Protein AF-A0A804IRK7-F1 (afdb_monomer_lite)

Foldseek 3Di:
DCVVFQQPQLVVQLLLVQDAPDPVSSVVSSVCCVPPVQDPVSVVRRVVVDDDPPDDDDPDPCPPPPPPVCPVVPDPDPRRD

InterPro domains:
  IPR036778 Oxo-4-hydroxy-4-carboxy-5-ureidoimidazoline decarboxylase superfamily [G3DSA:1.10.3330.10] (1-70)

Secondary structure (DSSP, 8-state):
-TTT-S-HHHHHHHHHH---SSHHHHHHHHHHIIIII--HHHHHHHHHTSPPTTPPPPPPGGG-----GGGGSSPPSPPP-

Radius of gyration: 16.07 Å; chains: 1; bounding box: 32×32×36 Å

pLDDT: mean 82.33, std 18.98, range [43.16, 98.31]

Sequence (81 aa):
MLHCCGSKRFAREMAFACRFADVHHALRVARDIWFNKVDVAGWLEAVSAHLAIGATSPPSPSGARKSNPLRWLLPPIPSCR

Organism: Musa acuminata subsp. malaccensis (NCBI:txid214687)

Structure (mmCIF, N/CA/C/O backbone):
data_AF-A0A804IRK7-F1
#
_entry.id   AF-A0A804IRK7-F1
#
loop_
_atom_site.group_PDB
_atom_site.id
_atom_site.type_symbol
_atom_site.label_atom_id
_atom_site.label_alt_id
_atom_site.label_comp_id
_atom_site.label_asym_id
_atom_site.label_entity_id
_atom_site.label_seq_id
_atom_site.pdbx_PDB_ins_code
_atom_site.Cartn_x
_atom_site.Cartn_y
_atom_site.Cartn_z
_atom_site.occupancy
_atom_site.B_iso_or_equiv
_atom_site.auth_seq_id
_atom_site.auth_comp_id
_atom_site.auth_asym_id
_atom_site.auth_atom_id
_atom_site.pdbx_PDB_model_num
ATOM 1 N N . MET A 1 1 ? 7.369 -9.938 2.996 1.00 82.31 1 MET A N 1
ATOM 2 C CA . MET A 1 1 ? 6.492 -8.785 2.696 1.00 82.31 1 MET A CA 1
ATOM 3 C C . MET A 1 1 ? 5.629 -8.356 3.877 1.00 82.31 1 MET A C 1
ATOM 5 O O . MET A 1 1 ? 5.695 -7.183 4.202 1.00 82.31 1 MET A O 1
ATOM 9 N N . LEU A 1 2 ? 4.900 -9.250 4.567 1.00 90.38 2 LEU A N 1
ATOM 10 C CA . LEU A 1 2 ? 4.020 -8.852 5.689 1.00 90.38 2 LEU A CA 1
ATOM 11 C C . LEU A 1 2 ? 4.733 -8.187 6.884 1.00 90.38 2 LEU A C 1
ATOM 13 O O . LEU A 1 2 ? 4.141 -7.373 7.575 1.00 90.38 2 LEU A O 1
ATOM 17 N N . HIS A 1 3 ? 6.023 -8.470 7.095 1.00 88.25 3 HIS A N 1
ATOM 18 C CA . HIS A 1 3 ? 6.834 -7.745 8.085 1.00 88.25 3 HIS A CA 1
ATOM 19 C C . HIS A 1 3 ? 7.136 -6.287 7.699 1.00 88.25 3 HIS A C 1
ATOM 21 O O . HIS A 1 3 ? 7.501 -5.500 8.562 1.00 88.25 3 HIS A O 1
ATOM 27 N N . CYS A 1 4 ? 7.030 -5.935 6.415 1.00 89.88 4 CYS A N 1
ATOM 28 C CA . CYS A 1 4 ? 7.306 -4.588 5.909 1.00 89.88 4 CYS A CA 1
ATOM 29 C C . CYS A 1 4 ? 6.024 -3.761 5.736 1.00 89.88 4 CYS A C 1
ATOM 31 O O . CYS A 1 4 ? 6.079 -2.540 5.794 1.00 89.88 4 CYS A O 1
ATOM 33 N N . CYS A 1 5 ? 4.889 -4.416 5.480 1.00 93.56 5 CYS A N 1
ATOM 34 C CA . CYS A 1 5 ? 3.591 -3.786 5.262 1.00 93.56 5 CYS A CA 1
ATOM 35 C C . CYS A 1 5 ? 2.478 -4.754 5.680 1.00 93.56 5 CYS A C 1
ATOM 37 O O . CYS A 1 5 ? 2.483 -5.907 5.246 1.00 93.56 5 CYS A O 1
ATOM 39 N N . GLY A 1 6 ? 1.508 -4.278 6.464 1.00 95.81 6 GLY A N 1
ATOM 40 C CA . GLY A 1 6 ? 0.381 -5.092 6.933 1.00 95.81 6 GLY A CA 1
ATOM 41 C C . GLY A 1 6 ? -0.613 -5.526 5.848 1.00 95.81 6 GLY A C 1
ATOM 42 O O . GLY A 1 6 ? -1.411 -6.424 6.093 1.00 95.81 6 GLY A O 1
ATOM 43 N N . SER A 1 7 ? -0.563 -4.940 4.645 1.00 97.81 7 SER A N 1
ATOM 44 C CA . SER A 1 7 ? -1.499 -5.267 3.561 1.00 97.81 7 SER A CA 1
ATOM 45 C C . SER A 1 7 ? -1.216 -6.643 2.952 1.00 97.81 7 SER A C 1
ATOM 47 O O . SER A 1 7 ? -0.201 -6.857 2.274 1.00 97.81 7 SER A O 1
ATOM 49 N N . LYS A 1 8 ? -2.159 -7.578 3.106 1.00 96.75 8 LYS A N 1
ATOM 50 C CA . LYS A 1 8 ? -2.094 -8.908 2.481 1.00 96.75 8 LYS A CA 1
ATOM 51 C C . LYS A 1 8 ? -2.209 -8.825 0.967 1.00 96.75 8 LYS A C 1
ATOM 53 O O . LYS A 1 8 ? -1.568 -9.610 0.268 1.00 96.75 8 LYS A O 1
ATOM 58 N N . ARG A 1 9 ? -3.003 -7.880 0.455 1.00 96.56 9 ARG A N 1
ATOM 59 C CA . ARG A 1 9 ? -3.156 -7.643 -0.987 1.00 96.56 9 ARG A CA 1
ATOM 60 C C . ARG A 1 9 ? -1.837 -7.182 -1.601 1.00 96.56 9 ARG A C 1
ATOM 62 O O . ARG A 1 9 ? -1.363 -7.813 -2.540 1.00 96.56 9 ARG A O 1
ATOM 69 N N . PHE A 1 10 ? -1.184 -6.186 -1.002 1.00 96.94 10 PHE A N 1
ATOM 70 C CA . PHE A 1 10 ? 0.147 -5.746 -1.425 1.00 96.94 1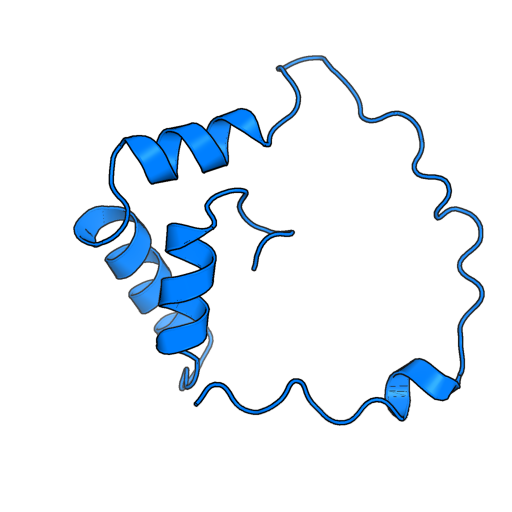0 PHE A CA 1
ATOM 71 C C . PHE A 1 10 ? 1.177 -6.883 -1.384 1.00 96.94 10 PHE A C 1
ATOM 73 O O . PHE A 1 10 ? 1.909 -7.103 -2.349 1.00 96.94 10 PHE A O 1
ATOM 80 N N . ALA A 1 11 ? 1.220 -7.639 -0.281 1.00 96.38 11 ALA A N 1
ATOM 81 C CA . ALA A 1 11 ? 2.153 -8.750 -0.124 1.00 96.38 11 ALA A CA 1
ATOM 82 C C . ALA A 1 11 ? 1.951 -9.840 -1.188 1.00 96.38 11 ALA A C 1
ATOM 84 O O . ALA A 1 11 ? 2.937 -10.369 -1.698 1.00 96.38 11 ALA A O 1
ATOM 85 N N . ARG A 1 12 ? 0.695 -10.148 -1.535 1.00 96.81 12 ARG A N 1
ATOM 86 C CA . ARG A 1 12 ? 0.339 -11.113 -2.580 1.00 96.81 12 ARG A CA 1
ATOM 87 C C . ARG A 1 12 ? 0.759 -10.633 -3.964 1.00 96.81 12 ARG A C 1
ATOM 89 O O . ARG A 1 12 ? 1.406 -11.390 -4.670 1.00 96.81 12 ARG A O 1
ATOM 96 N N . GLU A 1 13 ? 0.443 -9.395 -4.331 1.00 96.88 13 GLU A N 1
ATOM 97 C CA . GLU A 1 13 ? 0.818 -8.823 -5.633 1.00 96.88 13 GLU A CA 1
ATOM 98 C C . GLU A 1 13 ? 2.343 -8.750 -5.803 1.00 96.88 13 GLU A C 1
ATOM 100 O O . GLU A 1 13 ? 2.877 -9.107 -6.850 1.00 96.88 13 GLU A O 1
ATOM 105 N N . MET A 1 14 ? 3.071 -8.362 -4.751 1.00 95.81 14 MET A N 1
ATOM 106 C CA . MET A 1 14 ? 4.538 -8.358 -4.761 1.00 95.81 14 MET A CA 1
ATOM 107 C C . MET A 1 14 ? 5.120 -9.771 -4.876 1.00 95.81 14 MET A C 1
ATOM 109 O O . MET A 1 14 ? 6.110 -9.971 -5.580 1.00 95.81 14 MET A O 1
ATOM 113 N N . ALA A 1 15 ? 4.510 -10.754 -4.206 1.00 94.81 15 ALA A N 1
ATOM 114 C CA . ALA A 1 15 ? 4.891 -12.158 -4.336 1.00 94.81 15 ALA A CA 1
ATOM 115 C C . ALA A 1 15 ? 4.544 -12.724 -5.717 1.00 94.81 15 ALA A C 1
ATOM 117 O O . ALA A 1 15 ? 5.294 -13.536 -6.231 1.00 94.81 15 ALA A O 1
ATOM 118 N N . PHE A 1 16 ? 3.462 -12.278 -6.350 1.00 94.44 16 PHE A N 1
ATOM 119 C CA . PHE A 1 16 ? 3.147 -12.651 -7.727 1.00 94.44 16 PHE A CA 1
ATOM 120 C C . PHE A 1 16 ? 4.172 -12.057 -8.708 1.00 94.44 16 PHE A C 1
ATOM 122 O O . PHE A 1 16 ? 4.636 -12.737 -9.617 1.00 94.44 16 PHE A O 1
ATOM 129 N N . ALA A 1 17 ? 4.607 -10.813 -8.482 1.00 92.75 17 ALA A N 1
ATOM 130 C CA . ALA A 1 17 ? 5.589 -10.148 -9.335 1.00 92.75 17 ALA A CA 1
ATOM 131 C C . ALA A 1 17 ? 7.014 -10.726 -9.228 1.00 92.75 17 ALA A C 1
ATOM 133 O O . ALA A 1 17 ? 7.688 -10.770 -10.249 1.00 92.75 17 ALA A O 1
ATOM 134 N N . CYS A 1 18 ? 7.441 -11.137 -8.022 1.00 80.19 18 CYS A N 1
ATOM 135 C CA . CYS A 1 18 ? 8.641 -11.887 -7.578 1.00 80.19 18 CYS A CA 1
ATOM 136 C C . CYS A 1 18 ? 9.999 -11.811 -8.304 1.00 80.19 18 CYS A C 1
ATOM 138 O O . CYS A 1 18 ? 11.040 -11.841 -7.646 1.00 80.19 18 CYS A O 1
ATOM 140 N N . ARG A 1 19 ? 10.034 -11.781 -9.633 1.00 89.25 19 ARG A N 1
ATOM 141 C CA . ARG A 1 19 ? 11.224 -11.768 -10.483 1.00 89.25 19 ARG A CA 1
ATOM 142 C C . ARG A 1 19 ? 11.646 -10.333 -10.773 1.00 89.25 19 ARG A C 1
ATOM 144 O O . ARG A 1 19 ? 11.492 -9.825 -11.883 1.00 89.25 19 ARG A O 1
ATOM 151 N N . PHE A 1 20 ? 12.201 -9.679 -9.759 1.00 94.50 20 PHE A N 1
ATOM 152 C CA . PHE A 1 20 ? 12.788 -8.352 -9.921 1.00 94.50 20 PHE A CA 1
ATOM 153 C C . PHE A 1 20 ? 14.206 -8.462 -10.485 1.00 94.50 20 PHE A C 1
ATOM 155 O O . PHE A 1 20 ? 14.985 -9.317 -10.074 1.00 94.50 20 PHE A O 1
ATOM 162 N N . ALA A 1 21 ? 14.529 -7.585 -11.431 1.00 94.00 21 ALA A N 1
ATOM 163 C CA . ALA A 1 21 ? 15.844 -7.547 -12.077 1.00 94.00 21 ALA A CA 1
ATOM 164 C C . ALA A 1 21 ? 16.900 -6.903 -11.165 1.00 94.00 21 ALA A C 1
ATOM 166 O O . ALA A 1 21 ? 18.056 -7.311 -11.150 1.00 94.00 21 ALA A O 1
ATOM 167 N N . ASP A 1 22 ? 16.472 -5.909 -10.389 1.00 95.94 22 ASP A N 1
ATOM 168 C CA . ASP A 1 22 ? 17.283 -5.144 -9.454 1.00 95.94 22 ASP A CA 1
ATOM 169 C C . ASP A 1 22 ? 16.369 -4.448 -8.423 1.00 95.94 22 ASP A C 1
ATOM 171 O O . ASP A 1 22 ? 15.134 -4.533 -8.486 1.00 95.94 22 ASP A O 1
ATOM 175 N N . VAL A 1 23 ? 16.975 -3.741 -7.465 1.00 96.31 23 VAL A N 1
ATOM 176 C CA . VAL A 1 23 ? 16.252 -2.998 -6.419 1.00 96.31 23 VAL A CA 1
ATOM 177 C C . VAL A 1 23 ? 15.372 -1.888 -7.000 1.00 96.31 23 VAL A C 1
ATOM 179 O O . VAL A 1 23 ? 14.246 -1.703 -6.542 1.00 96.31 23 VAL A O 1
ATOM 182 N N . HIS A 1 24 ? 15.824 -1.164 -8.025 1.00 97.62 24 HIS A N 1
ATOM 183 C CA . HIS A 1 24 ? 15.022 -0.109 -8.644 1.00 97.62 24 HIS A CA 1
ATOM 184 C C . HIS A 1 24 ? 13.793 -0.684 -9.349 1.00 97.62 24 HIS A C 1
ATOM 186 O O . HIS A 1 24 ? 12.718 -0.088 -9.287 1.00 97.62 24 HIS A O 1
ATOM 192 N N . HIS A 1 25 ? 13.920 -1.849 -9.985 1.00 96.31 25 HIS A N 1
ATOM 193 C CA . HIS A 1 25 ? 12.797 -2.572 -10.560 1.00 96.31 25 HIS A CA 1
ATOM 194 C C . HIS A 1 25 ? 11.800 -2.979 -9.467 1.00 96.31 25 HIS A C 1
ATOM 196 O O . HIS A 1 25 ? 10.615 -2.671 -9.597 1.00 96.31 25 HIS A O 1
ATOM 202 N N . ALA A 1 26 ? 12.266 -3.561 -8.359 1.00 95.94 26 ALA A N 1
ATOM 203 C CA . ALA A 1 26 ? 11.402 -3.914 -7.232 1.00 95.94 26 ALA A CA 1
ATOM 204 C C . ALA A 1 26 ? 10.652 -2.697 -6.658 1.00 95.94 26 ALA A C 1
ATOM 206 O O . ALA A 1 26 ? 9.452 -2.779 -6.408 1.00 95.94 26 ALA A O 1
ATOM 207 N N . LEU A 1 27 ? 11.323 -1.550 -6.509 1.00 97.00 27 LEU A N 1
ATOM 208 C CA . LEU A 1 27 ? 10.708 -0.311 -6.019 1.00 97.00 27 LEU A CA 1
ATOM 209 C C . LEU A 1 27 ? 9.677 0.264 -6.998 1.00 97.00 27 LEU A C 1
ATOM 211 O O . LEU A 1 27 ? 8.612 0.710 -6.570 1.00 97.00 27 LEU A O 1
ATOM 215 N N . ARG A 1 28 ? 9.955 0.235 -8.309 1.00 98.00 28 ARG A N 1
ATOM 216 C CA . ARG A 1 28 ? 8.987 0.663 -9.333 1.00 98.00 28 ARG A CA 1
ATOM 217 C C . ARG A 1 28 ? 7.727 -0.198 -9.300 1.00 98.00 28 ARG A C 1
ATOM 219 O O . ARG A 1 28 ? 6.634 0.360 -9.333 1.00 98.00 28 ARG A O 1
ATOM 226 N N . VAL A 1 29 ? 7.882 -1.518 -9.193 1.00 97.69 29 VAL A N 1
ATOM 227 C CA . VAL A 1 29 ? 6.753 -2.457 -9.106 1.00 97.69 29 VAL A CA 1
ATOM 228 C C . VAL A 1 29 ? 5.989 -2.282 -7.796 1.00 97.69 29 VAL A C 1
ATOM 230 O O . VAL A 1 29 ? 4.766 -2.209 -7.816 1.00 97.69 29 VAL A O 1
ATOM 233 N N . ALA A 1 30 ? 6.683 -2.128 -6.668 1.00 97.06 30 ALA A N 1
ATOM 234 C CA . ALA A 1 30 ? 6.047 -1.850 -5.384 1.00 97.06 30 ALA A CA 1
ATOM 235 C C . ALA A 1 30 ? 5.199 -0.572 -5.437 1.00 97.06 30 ALA A C 1
ATOM 237 O O . ALA A 1 30 ? 4.059 -0.571 -4.982 1.00 97.06 30 ALA A O 1
ATOM 238 N N . ARG A 1 31 ? 5.725 0.501 -6.040 1.00 98.06 31 ARG A N 1
ATOM 239 C CA . ARG A 1 31 ? 4.987 1.752 -6.234 1.00 98.06 31 ARG A CA 1
ATOM 240 C C . ARG A 1 31 ? 3.742 1.543 -7.098 1.00 98.06 31 ARG A C 1
ATOM 242 O O . ARG A 1 31 ? 2.668 1.980 -6.706 1.00 98.06 31 ARG A O 1
ATOM 249 N N . ASP A 1 32 ? 3.881 0.876 -8.242 1.00 98.31 32 ASP A N 1
ATOM 250 C CA . ASP A 1 32 ? 2.750 0.578 -9.130 1.00 98.31 32 ASP A CA 1
ATOM 251 C C . ASP A 1 32 ? 1.654 -0.214 -8.406 1.00 98.31 32 ASP A C 1
ATOM 253 O O . ASP A 1 32 ? 0.496 0.194 -8.384 1.00 98.31 32 ASP A O 1
ATOM 257 N N . ILE A 1 33 ? 2.030 -1.294 -7.719 1.00 97.88 33 ILE A N 1
ATOM 258 C CA . ILE A 1 33 ? 1.094 -2.108 -6.943 1.00 97.88 33 ILE A CA 1
ATOM 259 C C . ILE A 1 33 ? 0.402 -1.259 -5.873 1.00 97.88 33 ILE A C 1
ATOM 261 O O . ILE A 1 33 ? -0.820 -1.312 -5.757 1.00 97.88 33 ILE A O 1
ATOM 265 N N . TRP A 1 34 ? 1.159 -0.480 -5.096 1.00 97.75 34 TRP A N 1
ATOM 266 C CA . TRP A 1 34 ? 0.621 0.295 -3.977 1.00 97.75 34 TRP A CA 1
ATOM 267 C C . TRP A 1 34 ? -0.444 1.304 -4.408 1.00 97.75 34 TRP A C 1
ATOM 269 O O . TRP A 1 34 ? -1.469 1.422 -3.739 1.00 97.75 34 TRP A O 1
ATOM 279 N N . PHE A 1 35 ? -0.209 2.007 -5.518 1.00 97.94 35 PHE A N 1
ATOM 280 C CA . PHE A 1 35 ? -1.103 3.067 -5.982 1.00 97.94 35 PHE A CA 1
ATOM 281 C C . PHE A 1 35 ? -2.212 2.575 -6.916 1.00 97.94 35 PHE A C 1
ATOM 283 O O . PHE A 1 35 ? -3.290 3.161 -6.907 1.00 97.94 35 PHE A O 1
ATOM 290 N N . ASN A 1 36 ? -1.977 1.512 -7.694 1.00 98.12 36 ASN A N 1
ATOM 291 C CA . ASN A 1 36 ? -2.903 1.090 -8.751 1.00 98.12 36 ASN A CA 1
ATOM 292 C C . ASN A 1 36 ? -3.611 -0.241 -8.467 1.00 98.12 36 ASN A C 1
ATOM 294 O O . ASN A 1 36 ? -4.652 -0.515 -9.061 1.00 98.12 36 ASN A O 1
ATOM 298 N N . LYS A 1 37 ? -3.059 -1.094 -7.594 1.00 97.38 37 LYS A N 1
ATOM 299 C CA . LYS A 1 37 ? -3.584 -2.450 -7.358 1.00 97.38 37 LYS A CA 1
ATOM 300 C C . LYS A 1 37 ? -4.036 -2.714 -5.933 1.00 97.38 37 LYS A C 1
ATOM 302 O O . LYS A 1 37 ? -4.760 -3.687 -5.732 1.00 97.38 37 LYS A O 1
ATOM 307 N N . VAL A 1 38 ? -3.621 -1.911 -4.958 1.00 97.25 38 VAL A N 1
ATOM 308 C CA . VAL A 1 38 ? -4.127 -1.975 -3.583 1.00 97.25 38 VAL A CA 1
ATOM 309 C C . VAL A 1 38 ? -5.296 -1.006 -3.460 1.00 97.25 38 VAL A C 1
ATOM 311 O O . VAL A 1 38 ? -5.185 0.161 -3.813 1.00 97.25 38 VAL A O 1
ATOM 314 N N . ASP A 1 39 ? -6.430 -1.509 -2.991 1.00 96.75 39 ASP A N 1
ATOM 315 C CA . ASP A 1 39 ? -7.632 -0.718 -2.751 1.00 96.75 39 ASP A CA 1
ATOM 316 C C . ASP A 1 39 ? -7.639 -0.109 -1.342 1.00 96.75 39 ASP A C 1
ATOM 318 O O . ASP A 1 39 ? -6.782 -0.397 -0.502 1.00 96.75 39 ASP A O 1
ATOM 322 N N . VAL A 1 40 ? -8.655 0.711 -1.060 1.00 97.81 40 VAL A N 1
ATOM 323 C CA . VAL A 1 40 ? -8.835 1.365 0.246 1.00 97.81 40 VAL A CA 1
ATOM 324 C C . VAL A 1 40 ? -8.827 0.349 1.393 1.00 97.81 40 VAL A C 1
ATOM 326 O O . VAL A 1 40 ? -8.210 0.600 2.424 1.00 97.81 40 VAL A O 1
ATOM 329 N N . ALA A 1 41 ? -9.447 -0.821 1.212 1.00 97.75 41 ALA A N 1
ATOM 330 C CA . ALA A 1 41 ? -9.430 -1.884 2.214 1.00 97.75 41 ALA A CA 1
ATOM 331 C C . ALA A 1 41 ? -8.003 -2.390 2.489 1.00 97.75 41 ALA A C 1
ATOM 333 O O . ALA A 1 41 ? -7.602 -2.516 3.646 1.00 97.75 41 ALA A O 1
ATOM 334 N N . GLY A 1 42 ? -7.208 -2.623 1.441 1.00 97.12 42 GLY A N 1
ATOM 335 C CA . GLY A 1 42 ? -5.806 -3.002 1.575 1.00 97.12 42 GLY A CA 1
ATOM 336 C C . GLY A 1 42 ? -4.935 -1.919 2.220 1.00 97.12 42 GLY A C 1
ATOM 337 O O . GLY A 1 42 ? -4.001 -2.265 2.946 1.00 97.12 42 GLY A O 1
ATOM 338 N N . TRP A 1 43 ? -5.233 -0.635 2.007 1.00 97.19 43 TRP A N 1
ATOM 339 C CA . TRP A 1 43 ? -4.563 0.467 2.707 1.00 97.19 43 TRP A CA 1
ATOM 340 C C . TRP A 1 43 ? -4.939 0.519 4.190 1.00 97.19 43 TRP A C 1
ATOM 342 O O . TRP A 1 43 ? -4.054 0.644 5.034 1.00 97.19 43 TRP A O 1
ATOM 352 N N . LEU A 1 44 ? -6.222 0.366 4.527 1.00 97.88 44 LEU A N 1
ATOM 353 C CA . LEU A 1 44 ? -6.678 0.327 5.919 1.00 97.88 44 LEU A CA 1
ATOM 354 C C . LEU A 1 44 ? -6.084 -0.867 6.673 1.00 97.88 44 LEU A C 1
ATOM 356 O O . LEU A 1 44 ? -5.659 -0.704 7.814 1.00 97.88 44 LEU A O 1
ATOM 360 N N . GLU A 1 45 ? -5.965 -2.033 6.028 1.00 97.00 45 GLU A N 1
ATOM 361 C CA . GLU A 1 45 ? -5.272 -3.191 6.606 1.00 97.00 45 GLU A CA 1
ATOM 362 C C . GLU A 1 45 ? -3.809 -2.851 6.931 1.00 97.00 45 GLU A C 1
ATOM 364 O O . GLU A 1 45 ? -3.354 -3.109 8.047 1.00 97.00 45 GLU A O 1
ATOM 369 N N . ALA A 1 46 ? -3.087 -2.203 6.006 1.00 96.19 46 ALA A N 1
ATOM 370 C CA . ALA A 1 46 ? -1.709 -1.775 6.248 1.00 96.19 46 ALA A CA 1
ATOM 371 C C . ALA A 1 46 ? -1.595 -0.826 7.443 1.00 96.19 46 ALA A C 1
ATOM 373 O O . ALA A 1 46 ? -0.758 -1.057 8.310 1.00 96.19 46 ALA A O 1
ATOM 374 N N . VAL A 1 47 ? -2.439 0.209 7.504 1.00 94.56 47 VAL A N 1
ATOM 375 C CA . VAL A 1 47 ? -2.407 1.212 8.580 1.00 94.56 47 VAL A CA 1
ATOM 376 C C . VAL A 1 47 ? -2.795 0.589 9.924 1.00 94.56 47 VAL A C 1
ATOM 378 O O . VAL A 1 47 ? -2.152 0.872 10.930 1.00 94.56 47 VAL A O 1
ATOM 381 N N . SER A 1 48 ? -3.779 -0.315 9.943 1.00 94.19 48 SER A N 1
ATOM 382 C CA . SER A 1 48 ? -4.241 -0.995 11.163 1.00 94.19 48 SER A CA 1
ATOM 383 C C . SER A 1 48 ? -3.209 -1.942 11.785 1.00 94.19 48 SER A C 1
ATOM 385 O O . SER A 1 48 ? -3.300 -2.258 12.967 1.00 94.19 48 SER A O 1
ATOM 387 N N . ALA A 1 49 ? -2.219 -2.390 11.007 1.00 93.12 49 ALA A N 1
ATOM 388 C CA . ALA A 1 49 ? -1.145 -3.249 11.496 1.00 93.12 49 ALA A CA 1
ATOM 389 C C . ALA A 1 49 ? -0.079 -2.491 12.309 1.00 93.12 49 ALA A C 1
ATOM 391 O O . ALA A 1 49 ? 0.793 -3.122 12.911 1.00 93.12 49 ALA A O 1
ATOM 392 N N . HIS A 1 50 ? -0.117 -1.157 12.315 1.00 89.25 50 HIS A N 1
ATOM 393 C CA . HIS A 1 50 ? 0.797 -0.339 13.100 1.00 89.25 50 HIS A CA 1
ATOM 394 C C . HIS A 1 50 ? 0.266 -0.106 14.513 1.00 89.25 50 HIS A C 1
ATOM 396 O O . HIS A 1 50 ? -0.935 0.001 14.753 1.00 89.25 50 HIS A O 1
ATOM 402 N N . LEU A 1 51 ? 1.197 0.026 15.458 1.00 90.00 51 LEU A N 1
ATOM 403 C CA . LEU A 1 51 ? 0.869 0.573 16.765 1.00 90.00 51 LEU A CA 1
ATOM 404 C C . LEU A 1 51 ? 0.471 2.042 16.625 1.00 90.00 51 LEU A C 1
ATOM 406 O O . LEU A 1 51 ? 0.980 2.761 15.762 1.00 90.00 51 LEU A O 1
ATOM 410 N N . ALA A 1 52 ? -0.419 2.486 17.508 1.00 90.44 52 ALA A N 1
ATOM 411 C CA . ALA A 1 52 ? -0.762 3.894 17.609 1.00 90.44 52 ALA A CA 1
ATOM 412 C C . ALA A 1 52 ? 0.484 4.742 17.910 1.00 90.44 52 ALA A C 1
ATOM 414 O O . ALA A 1 52 ? 1.442 4.288 18.541 1.00 90.44 52 ALA A O 1
ATOM 415 N N . ILE A 1 53 ? 0.460 6.002 17.481 1.00 88.62 53 ILE A N 1
ATOM 416 C CA . ILE A 1 53 ? 1.542 6.947 17.764 1.00 88.62 53 ILE A CA 1
ATOM 417 C C . ILE A 1 53 ? 1.693 7.091 19.284 1.00 88.62 53 ILE A C 1
ATOM 419 O O . ILE A 1 53 ? 0.716 7.317 19.994 1.00 88.62 53 ILE A O 1
ATOM 423 N N . GLY A 1 54 ? 2.924 6.942 19.777 1.00 91.69 54 GLY A N 1
ATOM 424 C CA . GLY A 1 54 ? 3.238 6.972 21.209 1.00 91.69 54 GLY A CA 1
ATOM 425 C C . GLY A 1 54 ? 3.128 5.617 21.914 1.00 91.69 54 GLY A C 1
ATOM 426 O O . GLY A 1 54 ? 3.615 5.487 23.034 1.00 91.69 54 GLY A O 1
ATOM 427 N N . ALA A 1 55 ? 2.571 4.590 21.266 1.00 87.56 55 ALA A N 1
ATOM 428 C CA . ALA A 1 55 ? 2.648 3.226 21.766 1.00 87.56 55 ALA A CA 1
ATOM 429 C C . ALA A 1 55 ? 3.987 2.594 21.362 1.00 87.56 55 ALA A C 1
ATOM 431 O O . ALA A 1 55 ? 4.408 2.653 20.205 1.00 87.56 55 ALA A O 1
ATOM 432 N N . THR A 1 56 ? 4.658 1.965 22.321 1.00 86.00 56 THR A N 1
ATOM 433 C CA . THR A 1 56 ? 5.839 1.143 22.065 1.00 86.00 56 THR A CA 1
ATOM 434 C C . THR A 1 56 ? 5.443 -0.323 22.081 1.00 86.00 56 THR A C 1
ATOM 436 O O . THR A 1 56 ? 4.590 -0.753 22.859 1.00 86.00 56 THR A O 1
ATOM 439 N N . SER A 1 57 ? 6.057 -1.114 21.202 1.00 75.44 57 SER A N 1
ATOM 440 C CA . SER A 1 57 ? 5.905 -2.561 21.278 1.00 75.44 57 SER A CA 1
ATOM 441 C C . SER A 1 57 ? 6.442 -3.031 22.632 1.00 75.44 57 SER A C 1
ATOM 443 O O . SER A 1 57 ? 7.542 -2.609 23.008 1.00 75.44 57 SER A O 1
ATOM 445 N N . PRO A 1 58 ? 5.744 -3.929 23.351 1.00 70.06 58 PRO A N 1
ATOM 446 C CA . PRO A 1 58 ? 6.373 -4.628 24.459 1.00 70.06 58 PRO A CA 1
ATOM 447 C C . PRO A 1 58 ? 7.654 -5.307 23.951 1.00 70.06 58 PRO A C 1
ATOM 449 O O . PRO A 1 58 ? 7.716 -5.688 22.771 1.00 70.06 58 PRO A O 1
ATOM 452 N N . PRO A 1 59 ? 8.692 -5.439 24.799 1.00 56.62 59 PRO A N 1
ATOM 453 C CA . PRO A 1 59 ? 9.929 -6.092 24.403 1.00 56.62 59 PRO A CA 1
ATOM 454 C C . PRO A 1 59 ? 9.583 -7.450 23.800 1.00 56.62 59 PRO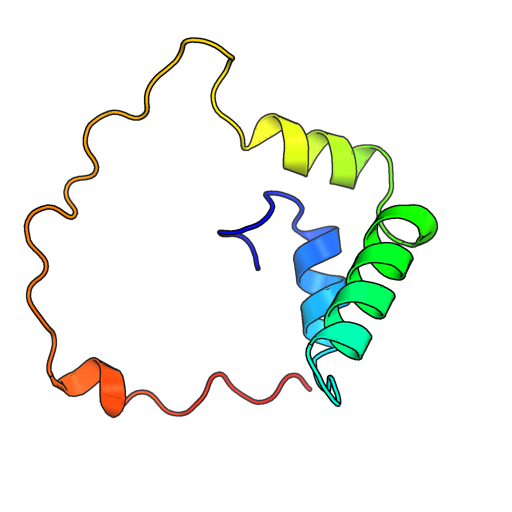 A C 1
ATOM 456 O O . PRO A 1 59 ? 8.953 -8.295 24.436 1.00 56.62 59 PRO A O 1
ATOM 459 N N . SER A 1 60 ? 9.941 -7.637 22.530 1.00 54.84 60 SER A N 1
ATOM 460 C CA . SER A 1 60 ? 9.742 -8.927 21.887 1.00 54.84 60 SER A CA 1
ATOM 461 C C . SER A 1 60 ? 10.549 -9.974 22.667 1.00 54.84 60 SER A C 1
ATOM 463 O O . SER A 1 60 ? 11.711 -9.713 22.988 1.00 54.84 60 SER A O 1
ATOM 465 N N . PRO A 1 61 ? 10.018 -11.183 22.925 1.00 51.94 61 PRO A N 1
ATOM 466 C CA . PRO A 1 61 ? 10.772 -12.261 23.578 1.00 51.94 61 PRO A CA 1
ATOM 467 C C . PRO A 1 61 ? 11.982 -12.758 22.751 1.00 51.94 61 PRO A C 1
ATOM 469 O O . PRO A 1 61 ? 12.673 -13.697 23.135 1.00 51.94 61 PRO A O 1
ATOM 472 N N . SER A 1 62 ? 12.297 -12.111 21.625 1.00 50.22 62 SER A N 1
ATOM 473 C CA . SER A 1 62 ? 13.424 -12.385 20.732 1.00 5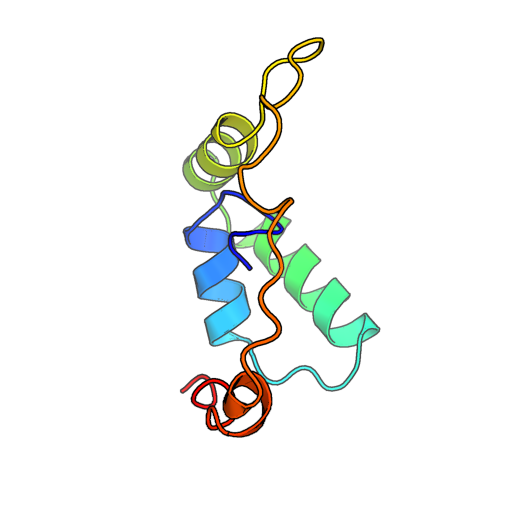0.22 62 SER A CA 1
ATOM 474 C C . SER A 1 62 ? 14.803 -11.974 21.276 1.00 50.22 62 SER A C 1
ATOM 476 O O . SER A 1 62 ? 15.795 -12.092 20.554 1.00 50.22 62 SER A O 1
ATOM 478 N N . GLY A 1 63 ? 14.910 -11.592 22.554 1.00 43.16 63 GLY A N 1
ATOM 479 C CA . GLY A 1 63 ? 16.193 -11.475 23.260 1.00 43.16 63 GLY A CA 1
ATOM 480 C C . GLY A 1 63 ? 16.976 -12.795 23.355 1.00 43.16 63 GLY A C 1
ATOM 481 O O . GLY A 1 63 ? 18.194 -12.775 23.492 1.00 43.16 63 GLY A O 1
ATOM 482 N N . ALA A 1 64 ? 16.323 -13.950 23.187 1.00 46.66 64 ALA A N 1
ATOM 483 C CA . ALA A 1 64 ? 16.995 -15.241 23.047 1.00 46.66 64 ALA A CA 1
ATOM 484 C C . ALA A 1 64 ? 17.087 -15.651 21.569 1.00 46.66 64 ALA A C 1
ATOM 486 O O . ALA A 1 64 ? 16.397 -16.559 21.101 1.00 46.66 64 ALA A O 1
ATOM 487 N N . ARG A 1 65 ? 17.970 -14.994 20.810 1.00 47.38 65 ARG A N 1
ATOM 488 C CA . ARG A 1 65 ? 18.387 -15.476 19.488 1.00 47.38 65 ARG A CA 1
ATOM 489 C C . ARG A 1 65 ? 19.238 -16.737 19.682 1.00 47.38 65 ARG A C 1
ATOM 491 O O . ARG A 1 65 ? 20.460 -16.673 19.628 1.00 47.38 65 ARG A O 1
ATOM 498 N N . LYS A 1 66 ? 18.611 -17.897 19.902 1.00 44.59 66 LYS A N 1
ATOM 499 C CA . LYS A 1 66 ? 19.288 -19.172 19.637 1.00 44.59 66 LYS A CA 1
ATOM 500 C C . LYS A 1 66 ? 19.521 -19.206 18.131 1.00 44.59 66 LYS A C 1
ATOM 502 O O . LYS A 1 66 ? 18.576 -19.352 17.357 1.00 44.59 66 LYS A O 1
ATOM 507 N N . SER A 1 67 ? 20.757 -18.965 17.705 1.00 58.34 67 SER A N 1
ATOM 508 C CA . SER A 1 67 ? 21.178 -19.206 16.332 1.00 58.34 67 SER A CA 1
ATOM 509 C C . SER A 1 67 ? 20.902 -20.675 16.027 1.00 58.34 67 SER A C 1
ATOM 511 O O . SER A 1 67 ? 21.619 -21.554 16.486 1.00 58.34 67 SER A O 1
ATOM 513 N N . ASN A 1 68 ? 19.819 -20.955 15.300 1.00 57.91 68 ASN A N 1
ATOM 514 C CA . ASN A 1 68 ? 19.600 -22.284 14.757 1.00 57.91 68 ASN A CA 1
ATOM 515 C C . ASN A 1 68 ? 20.552 -22.435 13.557 1.00 57.91 68 ASN A C 1
ATOM 517 O O . ASN A 1 68 ? 20.341 -21.747 12.550 1.00 57.91 68 ASN A O 1
ATOM 521 N N . PRO A 1 69 ? 21.594 -23.283 13.634 1.00 60.06 69 PRO A N 1
ATOM 522 C CA . PRO A 1 69 ? 22.544 -23.474 12.537 1.00 60.06 69 PRO A CA 1
ATOM 523 C C . PRO A 1 69 ? 21.867 -24.014 11.268 1.00 60.06 69 PRO A C 1
ATOM 525 O O . PRO A 1 69 ? 22.402 -23.867 10.173 1.00 60.06 69 PRO A O 1
ATOM 528 N N . LEU A 1 70 ? 20.647 -24.549 11.389 1.00 54.22 70 LEU A N 1
ATOM 529 C CA . LEU A 1 70 ? 19.849 -25.050 10.273 1.00 54.22 70 LEU A CA 1
ATOM 530 C C . LEU A 1 70 ? 19.127 -23.953 9.470 1.00 54.22 70 LEU A C 1
ATOM 532 O O . LEU A 1 70 ? 18.493 -24.259 8.465 1.00 54.22 70 LEU A O 1
ATOM 536 N N . ARG A 1 71 ? 19.230 -22.667 9.845 1.00 60.72 71 ARG A N 1
ATOM 537 C CA . ARG A 1 71 ? 18.626 -21.563 9.067 1.00 60.72 71 ARG A CA 1
ATOM 538 C C . ARG A 1 71 ? 19.188 -21.458 7.642 1.00 60.72 71 ARG A C 1
ATOM 540 O O . ARG A 1 71 ? 18.473 -21.008 6.755 1.00 60.72 71 ARG A O 1
ATOM 547 N N . TRP A 1 72 ? 20.431 -21.885 7.425 1.00 54.00 72 TRP A N 1
ATOM 548 C CA . TRP A 1 72 ? 21.072 -21.922 6.104 1.00 54.00 72 TRP A CA 1
ATOM 549 C C . TRP A 1 72 ? 20.739 -23.181 5.292 1.00 54.00 72 TRP A C 1
ATOM 551 O O . TRP A 1 72 ? 21.083 -23.253 4.119 1.00 54.00 72 TRP A O 1
ATOM 561 N N . LEU A 1 73 ? 20.084 -24.163 5.919 1.00 53.31 73 LEU A N 1
ATOM 562 C CA . LEU A 1 73 ? 19.656 -25.421 5.302 1.00 53.31 73 LEU A CA 1
ATOM 563 C C . LEU A 1 73 ? 18.182 -25.389 4.884 1.00 53.31 73 LEU A C 1
ATOM 565 O O . LEU A 1 73 ? 17.703 -26.343 4.274 1.00 53.31 73 LEU A O 1
ATOM 569 N N . LEU A 1 74 ? 17.456 -24.306 5.192 1.00 55.00 74 LEU A N 1
ATOM 570 C CA . LEU A 1 74 ? 16.156 -24.093 4.573 1.00 55.00 74 LEU A CA 1
ATOM 571 C C . LEU A 1 74 ? 16.385 -23.872 3.072 1.00 55.00 74 LEU A C 1
ATOM 573 O O . LEU A 1 74 ? 17.187 -23.003 2.713 1.00 55.00 74 LEU A O 1
ATOM 577 N N . PRO A 1 75 ? 15.690 -24.619 2.196 1.00 49.34 75 PRO A N 1
ATOM 578 C CA . PRO A 1 75 ? 15.720 -24.325 0.774 1.00 49.34 75 PRO A CA 1
ATOM 579 C C . PRO A 1 75 ? 15.320 -22.856 0.562 1.00 49.34 75 PRO A C 1
ATOM 581 O O . PRO A 1 75 ? 14.529 -22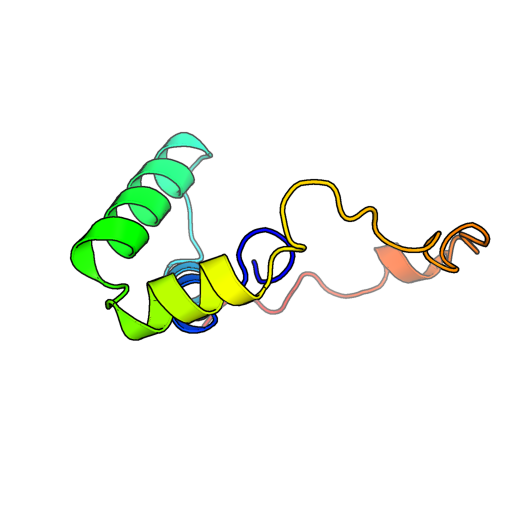.319 1.351 1.00 49.34 75 PRO A O 1
ATOM 584 N N . PRO A 1 76 ? 15.857 -22.183 -0.473 1.00 59.69 76 PRO A N 1
ATOM 585 C CA . PRO A 1 76 ? 15.4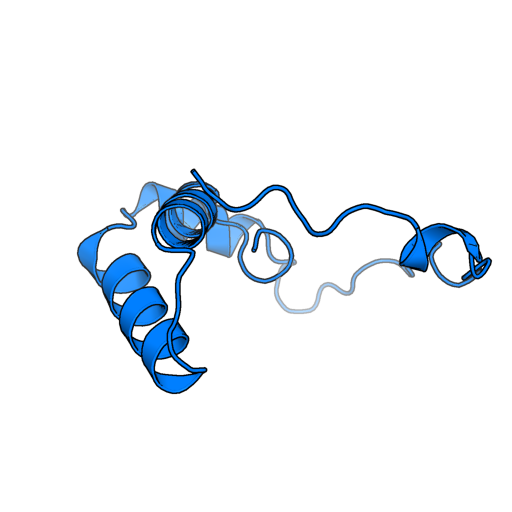01 -20.848 -0.832 1.00 59.69 76 PRO A CA 1
ATOM 586 C C . PRO A 1 76 ? 13.875 -20.857 -0.907 1.00 59.69 76 PRO A C 1
ATOM 588 O O . PRO A 1 76 ? 13.286 -21.841 -1.362 1.00 59.69 76 PRO A O 1
ATOM 591 N N . ILE A 1 77 ? 13.258 -19.777 -0.409 1.00 60.12 77 ILE A N 1
ATOM 592 C CA . ILE A 1 77 ? 11.808 -19.547 -0.465 1.00 60.12 77 ILE A CA 1
ATOM 593 C C . ILE A 1 77 ? 11.323 -20.067 -1.822 1.00 60.12 77 ILE A C 1
ATOM 595 O O . ILE A 1 77 ? 11.904 -19.637 -2.826 1.00 60.12 77 ILE A O 1
ATOM 599 N N . PRO A 1 78 ? 10.356 -21.011 -1.867 1.00 49.53 78 PRO A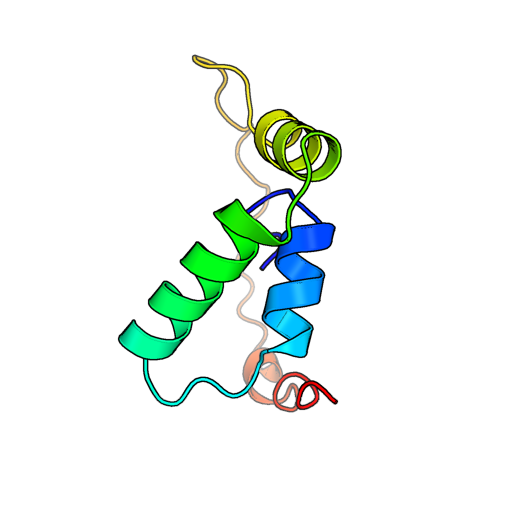 N 1
ATOM 600 C CA . PRO A 1 78 ? 9.941 -21.621 -3.119 1.00 49.53 78 PRO A CA 1
ATOM 601 C C . PRO A 1 78 ? 9.681 -20.503 -4.112 1.00 49.53 78 PRO A C 1
ATOM 603 O O . PRO A 1 78 ? 8.941 -19.561 -3.805 1.00 49.53 78 PRO A O 1
ATOM 606 N N . SER A 1 79 ? 10.406 -20.563 -5.234 1.00 59.84 79 SER A N 1
ATOM 607 C CA . SER A 1 79 ? 10.345 -19.556 -6.281 1.00 59.84 79 SER A CA 1
ATOM 608 C C . SER A 1 79 ? 8.883 -19.277 -6.551 1.00 59.84 79 SER A C 1
ATOM 610 O O . SER A 1 79 ? 8.117 -20.200 -6.829 1.00 59.84 79 SER A O 1
ATOM 612 N N . CYS A 1 80 ? 8.507 -18.021 -6.354 1.00 57.59 80 CYS A N 1
ATOM 613 C CA . CYS A 1 80 ? 7.162 -17.554 -6.601 1.00 57.59 80 CYS A CA 1
ATOM 614 C C . CYS A 1 80 ? 6.750 -18.032 -7.998 1.00 57.59 80 CYS A C 1
ATOM 616 O O . CYS A 1 80 ? 7.446 -17.766 -8.982 1.00 57.59 80 CYS A O 1
ATOM 618 N N . ARG A 1 81 ? 5.708 -18.856 -8.022 1.00 46.00 81 ARG A N 1
ATOM 619 C CA . ARG A 1 81 ? 5.115 -19.423 -9.223 1.00 46.00 81 ARG A CA 1
ATOM 620 C C . ARG A 1 81 ? 3.901 -18.589 -9.589 1.00 46.00 81 ARG A C 1
ATOM 622 O O . ARG A 1 81 ? 3.183 -18.188 -8.644 1.00 46.00 81 ARG A O 1
#